Protein AF-A0A196ME54-F1 (afdb_monomer_lite)

pLDDT: mean 71.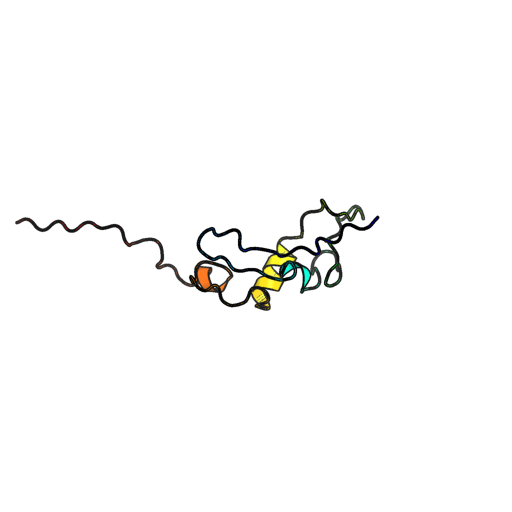31, std 15.3, range [29.22, 90.38]

Secondary structure (DSSP, 8-state):
------S-EE-SSTTT--EESS-GGGGS--TTT-PPTTSPPBPTTS-B-TTPPPPHHHHHHHHHTTTT---TTS-SSHHHHT---SS----------

Structure (mmCIF, N/CA/C/O backbone):
data_AF-A0A196ME54-F1
#
_entry.id   AF-A0A196ME54-F1
#
loop_
_atom_site.group_PDB
_atom_site.id
_atom_site.type_symbol
_atom_site.label_atom_id
_atom_site.label_alt_id
_atom_site.label_comp_id
_atom_site.label_asym_id
_atom_site.label_entity_id
_atom_site.label_seq_id
_atom_site.pdbx_PDB_ins_code
_atom_site.Cartn_x
_atom_site.Cartn_y
_atom_site.Cartn_z
_atom_site.occupancy
_atom_site.B_iso_or_equiv
_atom_site.auth_seq_id
_atom_site.auth_comp_id
_atom_site.auth_asym_id
_atom_site.auth_atom_id
_atom_site.pdbx_PDB_model_num
ATOM 1 N N . MET A 1 1 ? 8.528 15.995 -13.375 1.00 29.22 1 MET A N 1
ATOM 2 C CA . MET A 1 1 ? 7.166 15.943 -12.797 1.00 29.22 1 MET A CA 1
ATOM 3 C C . MET A 1 1 ? 6.895 14.492 -12.405 1.00 29.22 1 MET A C 1
ATOM 5 O O . MET A 1 1 ? 6.741 13.667 -13.292 1.00 29.22 1 MET A O 1
ATOM 9 N N . ALA A 1 2 ? 6.980 14.152 -1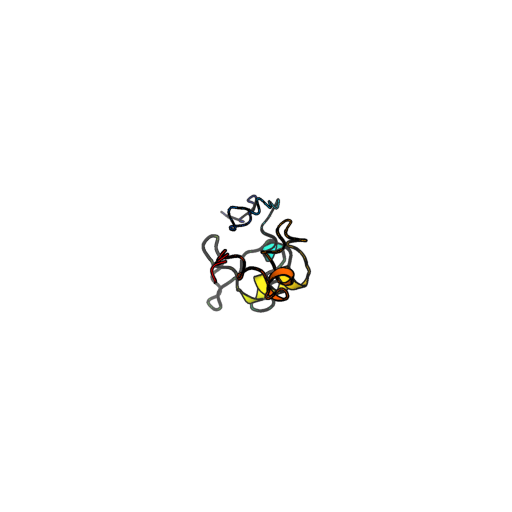1.114 1.00 29.28 2 ALA A N 1
ATOM 10 C CA . ALA A 1 2 ? 6.857 12.782 -10.606 1.00 29.28 2 ALA A CA 1
ATOM 11 C C . ALA A 1 2 ? 5.730 12.736 -9.571 1.00 29.28 2 ALA A C 1
ATOM 13 O O . ALA A 1 2 ? 5.905 13.197 -8.445 1.00 29.28 2 ALA A O 1
ATOM 14 N N . PHE A 1 3 ? 4.574 12.201 -9.949 1.00 35.22 3 PHE A N 1
ATOM 15 C CA . PHE A 1 3 ? 3.483 11.978 -9.007 1.00 35.22 3 PHE A CA 1
ATOM 16 C C . PHE A 1 3 ? 3.649 10.579 -8.424 1.00 35.22 3 PHE A C 1
ATOM 18 O O . PHE A 1 3 ? 3.124 9.582 -8.906 1.00 35.22 3 PHE A O 1
ATOM 25 N N . ILE A 1 4 ? 4.498 10.522 -7.404 1.00 44.03 4 ILE A N 1
ATOM 26 C CA . ILE A 1 4 ? 4.511 9.431 -6.441 1.00 44.03 4 ILE A CA 1
ATOM 27 C C . ILE A 1 4 ? 3.169 9.530 -5.716 1.00 44.03 4 ILE A C 1
ATOM 29 O O . ILE A 1 4 ? 2.849 10.605 -5.205 1.00 44.03 4 ILE A O 1
ATOM 33 N N . VAL A 1 5 ? 2.393 8.450 -5.646 1.00 47.56 5 VAL A N 1
ATOM 34 C CA . VAL A 1 5 ? 1.247 8.375 -4.731 1.00 47.56 5 VAL A CA 1
ATOM 35 C C . VAL A 1 5 ? 1.815 8.316 -3.301 1.00 47.56 5 VAL A C 1
ATOM 37 O O . VAL A 1 5 ? 1.970 7.257 -2.707 1.00 47.56 5 VAL A O 1
ATOM 40 N N . LYS A 1 6 ? 2.245 9.477 -2.788 1.00 52.53 6 LYS A N 1
ATOM 41 C CA . LYS A 1 6 ? 2.652 9.759 -1.397 1.00 52.53 6 LYS A CA 1
ATOM 42 C C . LYS A 1 6 ? 1.419 10.203 -0.600 1.00 52.53 6 LYS A C 1
ATOM 44 O O . LYS A 1 6 ? 1.425 11.267 0.009 1.00 52.53 6 LYS A O 1
ATOM 49 N N . GLY A 1 7 ? 0.319 9.472 -0.724 1.00 63.88 7 GLY A N 1
ATOM 50 C CA . GLY A 1 7 ? -0.933 9.796 -0.045 1.00 63.88 7 GLY A CA 1
ATOM 51 C C . GLY A 1 7 ? -1.186 8.855 1.121 1.00 63.88 7 GLY A C 1
ATOM 52 O O . GLY A 1 7 ? -0.717 7.717 1.104 1.00 63.88 7 GLY A O 1
ATOM 53 N N . VAL A 1 8 ? -1.967 9.325 2.095 1.00 72.94 8 VAL A N 1
ATOM 54 C CA . VAL A 1 8 ? -2.549 8.455 3.118 1.00 72.94 8 VAL A CA 1
ATOM 55 C C . VAL A 1 8 ? -3.447 7.446 2.404 1.00 72.94 8 VAL A C 1
ATOM 57 O O . VAL A 1 8 ? -4.422 7.835 1.760 1.00 72.94 8 VAL A O 1
ATOM 60 N N . ALA A 1 9 ? -3.096 6.166 2.471 1.00 79.94 9 ALA A N 1
ATOM 61 C CA . ALA A 1 9 ? -3.951 5.099 1.977 1.00 79.94 9 ALA A CA 1
ATOM 62 C C . ALA A 1 9 ? -4.982 4.770 3.052 1.00 79.94 9 ALA A C 1
ATOM 64 O O . ALA A 1 9 ? -4.649 4.723 4.234 1.00 79.94 9 ALA A O 1
ATOM 65 N N . VAL A 1 10 ? -6.227 4.540 2.649 1.00 81.31 10 VAL A N 1
ATOM 66 C CA . VAL A 1 10 ? -7.300 4.131 3.556 1.00 81.31 10 VAL A CA 1
ATOM 67 C C . VAL A 1 10 ? -7.861 2.796 3.101 1.00 81.31 10 VAL A C 1
ATOM 69 O O . VAL A 1 10 ? -7.919 2.510 1.903 1.00 81.31 10 VAL A O 1
ATOM 72 N N . CYS A 1 11 ? -8.263 1.958 4.049 1.00 80.94 11 CYS A N 1
ATOM 73 C CA . CYS A 1 11 ? -8.941 0.717 3.721 1.00 80.94 11 CYS A CA 1
ATOM 74 C C . CYS A 1 11 ? -10.260 1.050 3.017 1.00 80.94 11 CYS A C 1
ATOM 76 O O . CYS A 1 11 ? -11.055 1.834 3.526 1.00 80.94 11 CYS A O 1
ATOM 78 N N . GLN A 1 12 ? -10.507 0.438 1.857 1.00 74.56 12 GLN A N 1
ATOM 79 C CA . GLN A 1 12 ? -11.743 0.661 1.096 1.00 74.56 12 GLN A CA 1
ATOM 80 C C . GLN A 1 12 ? -12.979 0.025 1.751 1.00 74.56 12 GLN A C 1
ATOM 82 O O . GLN A 1 12 ? -14.105 0.272 1.325 1.00 74.56 12 GLN A O 1
ATOM 87 N N . ASN A 1 13 ? -12.786 -0.798 2.786 1.00 69.88 13 ASN A N 1
ATOM 88 C CA . ASN A 1 13 ? -13.886 -1.336 3.567 1.00 69.88 13 ASN A CA 1
ATOM 89 C C . ASN A 1 13 ? -14.400 -0.247 4.520 1.00 69.88 13 ASN A C 1
ATOM 91 O O . ASN A 1 13 ? -13.670 0.180 5.417 1.00 69.88 13 ASN A O 1
ATOM 95 N N . GLN A 1 14 ? -15.643 0.191 4.299 1.00 68.19 14 GLN A N 1
ATOM 96 C CA . GLN A 1 14 ? -16.257 1.352 4.959 1.00 68.19 14 GLN A CA 1
ATOM 97 C C . GLN A 1 14 ? -16.223 1.255 6.490 1.00 68.19 14 GLN A C 1
ATOM 99 O O . GLN A 1 14 ? -16.077 2.269 7.164 1.00 68.19 14 GLN A O 1
ATOM 104 N N . ASP A 1 15 ? -16.264 0.037 7.030 1.00 70.94 15 ASP A N 1
ATOM 105 C CA . ASP A 1 15 ? -16.293 -0.202 8.473 1.00 70.94 15 ASP A CA 1
ATOM 106 C C . ASP A 1 15 ? -14.889 -0.300 9.105 1.00 70.94 15 ASP A C 1
ATOM 108 O O . ASP A 1 15 ? -14.747 -0.255 10.326 1.00 70.94 15 ASP A O 1
ATOM 112 N N . CYS A 1 16 ? -13.826 -0.478 8.310 1.00 74.69 16 CYS A N 1
ATOM 113 C CA . CYS A 1 16 ? -12.493 -0.767 8.845 1.00 74.69 16 CYS A CA 1
ATOM 114 C C . CYS A 1 16 ? -11.744 0.486 9.309 1.00 74.69 16 CYS A C 1
ATOM 116 O O . CYS A 1 16 ? -11.016 0.424 10.299 1.00 74.69 16 CYS A O 1
ATOM 118 N N . GLY A 1 17 ? -11.839 1.583 8.552 1.00 73.88 17 GLY A N 1
ATOM 119 C CA . GLY A 1 17 ? -11.185 2.857 8.877 1.00 73.88 17 GLY A CA 1
ATOM 120 C C . GLY A 1 17 ? -9.652 2.824 8.993 1.00 73.88 17 GLY A C 1
ATOM 121 O O . GLY A 1 17 ? -9.066 3.802 9.451 1.00 73.88 17 GLY A O 1
ATOM 122 N N . LEU A 1 18 ? -8.979 1.729 8.608 1.00 79.69 18 LEU A N 1
ATOM 123 C CA . LEU A 1 18 ? -7.518 1.645 8.667 1.00 79.69 18 LEU A CA 1
ATOM 124 C C . LEU A 1 18 ? -6.902 2.669 7.722 1.00 79.69 18 LEU A C 1
ATOM 126 O O . LEU A 1 18 ? -7.322 2.788 6.570 1.00 79.69 18 LEU A O 1
ATOM 130 N N . THR A 1 19 ? -5.894 3.380 8.217 1.00 83.25 19 THR A N 1
ATOM 131 C CA . THR A 1 19 ? -5.158 4.368 7.438 1.00 83.25 19 THR A CA 1
ATOM 132 C C . THR A 1 19 ? -3.665 4.098 7.537 1.00 83.25 19 THR A C 1
ATOM 134 O O . THR A 1 19 ? -3.152 3.729 8.594 1.00 83.25 19 THR A O 1
ATOM 137 N N . TRP A 1 20 ? -2.966 4.278 6.424 1.00 84.12 20 TRP A N 1
ATOM 138 C CA . TRP A 1 20 ? -1.525 4.111 6.322 1.00 84.12 20 TRP A CA 1
ATOM 139 C C . TRP A 1 20 ? -0.913 5.385 5.745 1.00 84.12 20 TRP A C 1
ATOM 141 O O . TRP A 1 20 ? -1.493 5.974 4.834 1.00 84.12 20 TRP A O 1
ATOM 151 N N . PRO A 1 21 ? 0.272 5.818 6.212 1.00 81.38 21 PRO A N 1
ATOM 152 C CA . PRO A 1 21 ? 0.929 7.031 5.710 1.00 81.38 21 PRO A CA 1
ATOM 153 C C . PRO A 1 21 ? 1.301 6.941 4.221 1.00 81.38 21 PRO A C 1
ATOM 155 O O . PRO A 1 21 ? 1.527 7.956 3.565 1.00 81.38 21 PRO A O 1
ATOM 158 N N . ARG A 1 22 ? 1.384 5.716 3.702 1.00 81.62 22 ARG A N 1
ATOM 159 C CA . ARG A 1 22 ? 1.595 5.361 2.303 1.00 81.62 22 ARG A CA 1
ATOM 160 C C . ARG A 1 22 ? 0.861 4.060 2.024 1.00 81.62 22 ARG A C 1
ATOM 162 O O . ARG A 1 22 ? 0.651 3.276 2.943 1.00 81.62 22 ARG A O 1
ATOM 169 N N . ASP A 1 23 ? 0.548 3.808 0.762 1.00 84.31 23 ASP A N 1
ATOM 170 C CA . ASP A 1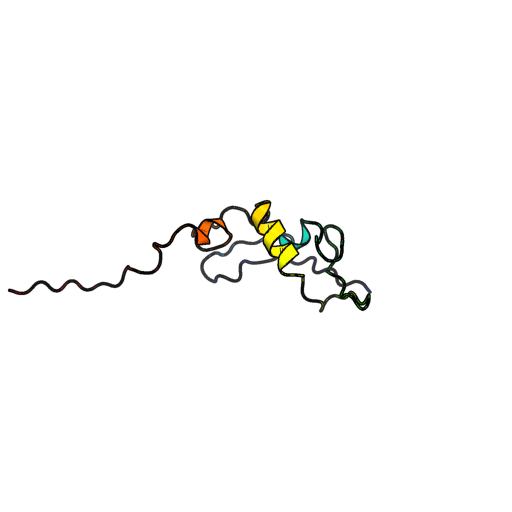 23 ? -0.009 2.523 0.346 1.00 84.31 23 ASP A CA 1
ATOM 171 C C . ASP A 1 23 ? 0.931 1.359 0.749 1.00 84.31 23 ASP A C 1
ATOM 173 O O . ASP A 1 23 ? 2.096 1.355 0.315 1.00 84.31 23 ASP A O 1
ATOM 177 N N . PRO A 1 24 ? 0.464 0.383 1.558 1.00 84.94 24 PRO A N 1
ATOM 178 C CA . PRO A 1 24 ? 1.248 -0.786 1.955 1.00 84.94 24 PRO A CA 1
ATOM 179 C C . PRO A 1 24 ? 1.764 -1.612 0.770 1.00 84.94 24 PRO A C 1
ATOM 181 O O . PRO A 1 24 ? 2.848 -2.194 0.864 1.00 84.94 24 PRO A O 1
ATOM 184 N N . VAL A 1 25 ? 1.081 -1.601 -0.385 1.00 86.31 25 VAL A N 1
ATOM 185 C CA . VAL A 1 25 ? 1.583 -2.234 -1.623 1.00 86.31 25 VAL A CA 1
ATOM 186 C C . VAL A 1 25 ? 2.950 -1.670 -2.003 1.00 86.31 25 VAL A C 1
ATOM 188 O O . VAL A 1 25 ? 3.821 -2.377 -2.522 1.00 86.31 25 VAL A O 1
ATOM 191 N N . LEU A 1 26 ? 3.180 -0.385 -1.733 1.00 87.31 26 LEU A N 1
ATOM 192 C CA . LEU A 1 26 ? 4.434 0.280 -2.050 1.00 87.31 26 LEU A CA 1
ATOM 193 C C . LEU A 1 26 ? 5.552 -0.022 -1.053 1.00 87.31 26 LEU A C 1
ATOM 195 O O . LEU A 1 26 ? 6.672 0.418 -1.313 1.00 87.31 26 LEU A O 1
ATOM 199 N N . GLU A 1 27 ? 5.297 -0.723 0.051 1.00 88.94 27 GLU A N 1
ATOM 200 C CA . GLU A 1 27 ? 6.315 -1.103 1.043 1.00 88.94 27 GLU A CA 1
ATOM 201 C C . GLU A 1 27 ? 7.135 -2.331 0.643 1.00 88.94 27 GLU A C 1
ATOM 203 O O . GLU A 1 27 ? 8.181 -2.590 1.235 1.00 88.94 27 GLU A O 1
ATOM 208 N N . VAL A 1 28 ? 6.708 -3.041 -0.403 1.00 90.38 28 VAL A N 1
ATOM 209 C CA . VAL A 1 28 ? 7.425 -4.185 -0.974 1.00 90.38 28 VAL A CA 1
ATOM 210 C C . VAL A 1 28 ? 7.882 -3.896 -2.402 1.00 90.38 28 VAL A C 1
ATOM 212 O O . VAL A 1 28 ? 7.316 -3.053 -3.113 1.00 90.38 28 VAL A O 1
ATOM 215 N N . ALA A 1 29 ? 8.935 -4.590 -2.832 1.00 90.19 29 ALA A N 1
ATOM 216 C CA . ALA A 1 29 ? 9.378 -4.564 -4.220 1.00 90.19 29 ALA A CA 1
ATOM 217 C C . ALA A 1 29 ? 8.434 -5.403 -5.095 1.00 90.19 29 ALA A C 1
ATOM 219 O O . ALA A 1 29 ? 7.949 -6.454 -4.679 1.00 90.19 29 ALA A O 1
ATOM 220 N N . CYS A 1 30 ? 8.179 -4.965 -6.330 1.00 88.62 30 CYS A N 1
ATOM 221 C CA . CYS A 1 30 ? 7.310 -5.715 -7.235 1.00 88.62 30 CYS A CA 1
ATOM 222 C C . CYS A 1 30 ? 8.018 -6.986 -7.744 1.00 88.62 30 CYS A C 1
ATOM 224 O O . CYS A 1 30 ? 9.054 -6.865 -8.406 1.00 88.62 30 CYS A O 1
ATOM 226 N N . PRO A 1 31 ? 7.465 -8.196 -7.534 1.00 89.00 31 PRO A N 1
ATOM 227 C CA . PRO A 1 31 ? 8.093 -9.429 -8.009 1.00 89.00 31 PRO A CA 1
ATOM 228 C C . PRO A 1 31 ? 8.093 -9.538 -9.542 1.00 89.00 31 PRO A C 1
ATOM 230 O O . PRO A 1 31 ? 9.038 -10.103 -10.098 1.00 89.00 31 PRO A O 1
ATOM 233 N N . THR A 1 32 ? 7.096 -8.943 -10.206 1.00 87.19 32 THR A N 1
ATOM 234 C CA . THR A 1 32 ? 6.849 -8.992 -11.657 1.00 87.19 32 THR A CA 1
ATOM 235 C C . THR A 1 32 ? 7.784 -8.073 -12.433 1.00 87.19 32 THR A C 1
ATOM 237 O O . THR A 1 32 ? 8.522 -8.508 -13.309 1.00 87.19 32 THR A O 1
ATOM 240 N N . CYS A 1 33 ? 7.782 -6.776 -12.106 1.00 86.06 33 CYS A N 1
ATOM 241 C CA . CYS A 1 33 ? 8.529 -5.770 -12.862 1.00 86.06 33 CYS A CA 1
ATOM 242 C C . CYS A 1 33 ? 9.801 -5.294 -12.155 1.00 86.06 33 CYS A C 1
ATOM 244 O O . CYS A 1 33 ? 10.519 -4.458 -12.699 1.00 86.06 33 CYS A O 1
ATOM 246 N N . LYS A 1 34 ? 10.095 -5.816 -10.956 1.00 86.75 34 LYS A N 1
ATOM 247 C CA . LYS A 1 34 ? 11.261 -5.443 -10.135 1.00 86.75 34 LYS A CA 1
ATOM 248 C C . LYS A 1 34 ? 11.310 -3.955 -9.770 1.00 86.75 34 LYS A C 1
ATOM 250 O O . LYS A 1 34 ? 12.377 -3.417 -9.494 1.00 86.75 34 LYS A O 1
ATOM 255 N N . ALA A 1 35 ? 10.159 -3.277 -9.772 1.00 86.06 35 ALA A N 1
ATOM 256 C CA . ALA A 1 35 ? 10.063 -1.909 -9.275 1.00 86.06 35 ALA A CA 1
ATOM 257 C C . ALA A 1 35 ? 10.412 -1.873 -7.774 1.00 86.06 35 ALA A C 1
ATOM 259 O O . ALA A 1 35 ? 9.905 -2.718 -7.025 1.00 86.06 35 ALA A O 1
ATOM 260 N N . PRO A 1 36 ? 11.259 -0.928 -7.328 1.00 84.75 36 PRO A N 1
ATOM 261 C CA . PRO A 1 36 ? 11.661 -0.843 -5.932 1.00 84.75 36 PRO A CA 1
ATOM 262 C C . PRO A 1 36 ? 10.526 -0.326 -5.036 1.00 84.75 36 PRO A C 1
ATOM 264 O O . PRO A 1 36 ? 9.491 0.179 -5.489 1.00 84.75 36 PRO A O 1
ATOM 267 N N . VAL A 1 37 ? 10.745 -0.450 -3.729 1.00 87.00 37 VAL A N 1
ATOM 268 C CA . VAL A 1 37 ? 9.877 0.098 -2.681 1.00 87.00 37 VAL A CA 1
ATOM 269 C C . VAL A 1 37 ? 9.648 1.596 -2.922 1.00 87.00 37 VAL A C 1
ATOM 271 O O . VAL A 1 37 ? 10.584 2.351 -3.168 1.00 87.00 37 VAL A O 1
ATOM 274 N N . GLY A 1 38 ? 8.391 2.039 -2.859 1.00 82.00 38 GLY A N 1
ATOM 275 C CA . GLY A 1 38 ? 7.996 3.445 -3.054 1.00 82.00 38 GLY A CA 1
ATOM 276 C C . GLY A 1 38 ? 7.878 3.917 -4.493 1.00 82.00 38 GLY A C 1
ATOM 277 O O . GLY A 1 38 ? 7.449 5.046 -4.719 1.00 82.00 38 GLY A O 1
ATOM 278 N N . VAL A 1 39 ? 8.203 3.066 -5.463 1.00 81.88 39 VAL A N 1
ATOM 279 C CA . VAL A 1 39 ? 8.061 3.381 -6.885 1.00 81.88 39 VAL A CA 1
ATOM 280 C C . VAL A 1 39 ? 6.870 2.623 -7.455 1.00 81.88 39 VAL A C 1
ATOM 282 O O . VAL A 1 39 ? 6.668 1.451 -7.137 1.00 81.88 39 VAL A O 1
ATOM 285 N N . GLY A 1 40 ? 6.072 3.293 -8.290 1.00 80.88 40 GLY A N 1
ATOM 286 C CA . GLY A 1 40 ? 4.952 2.676 -9.000 1.00 80.88 40 GLY A CA 1
ATOM 287 C C . GLY A 1 40 ? 5.405 1.547 -9.929 1.00 80.88 40 GLY A C 1
ATOM 288 O O . GLY A 1 40 ? 6.561 1.490 -10.357 1.00 80.88 40 GLY A O 1
ATOM 289 N N . CYS A 1 41 ? 4.499 0.621 -10.232 1.00 84.50 41 CYS A N 1
ATOM 290 C CA . CYS A 1 41 ? 4.802 -0.448 -11.176 1.00 84.50 41 CYS A CA 1
ATOM 291 C C . CYS A 1 41 ? 5.045 0.118 -12.586 1.00 84.50 41 CYS A C 1
ATOM 293 O O . CYS A 1 41 ? 4.462 1.123 -12.990 1.00 84.50 41 CYS A O 1
ATOM 295 N N . LYS A 1 42 ? 5.924 -0.545 -13.344 1.00 80.00 42 LYS A N 1
ATOM 296 C CA . LYS A 1 42 ? 6.117 -0.297 -14.779 1.00 80.00 42 LYS A CA 1
ATOM 297 C C . LYS A 1 42 ? 5.395 -1.366 -15.592 1.00 80.00 42 LYS A C 1
ATOM 299 O O . LYS A 1 42 ? 5.450 -2.544 -15.229 1.00 80.00 42 LYS A O 1
ATOM 304 N N . ARG A 1 43 ? 4.757 -0.963 -16.692 1.00 72.44 43 ARG A N 1
ATOM 305 C CA . ARG A 1 43 ? 4.216 -1.898 -17.688 1.00 72.44 43 ARG A CA 1
ATOM 306 C C . ARG A 1 43 ? 5.355 -2.570 -18.466 1.00 72.44 43 ARG A C 1
ATOM 308 O O . ARG A 1 43 ? 6.449 -2.010 -18.548 1.00 72.44 43 ARG A O 1
ATOM 315 N N . PRO A 1 44 ? 5.110 -3.741 -19.081 1.00 66.50 44 PRO A N 1
ATOM 316 C CA . PRO A 1 44 ? 6.098 -4.420 -19.925 1.00 66.50 44 PRO A CA 1
ATOM 317 C C . PRO A 1 44 ? 6.566 -3.570 -21.120 1.00 66.50 44 PRO A C 1
ATOM 319 O O . PRO A 1 44 ? 7.685 -3.744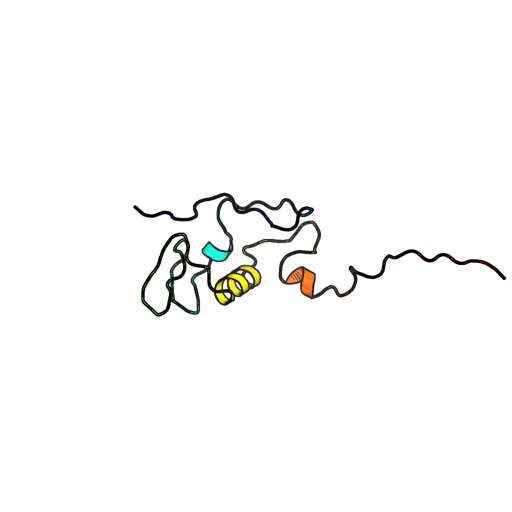 -21.581 1.00 66.50 44 PRO A O 1
ATOM 322 N N . SER A 1 45 ? 5.770 -2.591 -21.562 1.00 66.25 45 SER A N 1
ATOM 323 C CA . SER A 1 45 ? 6.160 -1.582 -22.560 1.00 66.25 45 SER A CA 1
ATOM 324 C C . SER A 1 45 ? 7.156 -0.529 -22.045 1.00 66.25 45 SER A C 1
ATOM 326 O O . SER A 1 45 ? 7.517 0.383 -22.778 1.00 66.25 45 SER A O 1
ATOM 328 N N . GLY A 1 46 ? 7.585 -0.610 -20.783 1.00 65.38 46 GLY A N 1
ATOM 329 C CA . GLY A 1 46 ? 8.537 0.319 -20.170 1.00 65.38 46 GLY A CA 1
ATOM 330 C C . GLY A 1 46 ? 7.911 1.605 -19.629 1.00 65.38 46 GLY A C 1
ATOM 331 O O . GLY A 1 46 ? 8.558 2.313 -18.861 1.00 65.38 46 GLY A O 1
ATOM 332 N N . HIS A 1 47 ? 6.646 1.889 -19.949 1.00 69.62 47 HIS A N 1
ATOM 333 C CA . HIS A 1 47 ? 5.950 3.048 -19.400 1.00 69.62 47 HIS A CA 1
ATOM 334 C C . HIS A 1 47 ? 5.622 2.846 -17.917 1.00 69.62 47 HIS A C 1
ATOM 336 O O . HIS A 1 47 ? 5.002 1.857 -17.511 1.00 69.62 47 HIS A O 1
ATOM 342 N N . SER A 1 48 ? 6.035 3.818 -17.112 1.00 64.81 48 SER A N 1
ATOM 343 C CA . SER A 1 48 ? 5.631 3.998 -15.723 1.00 64.81 48 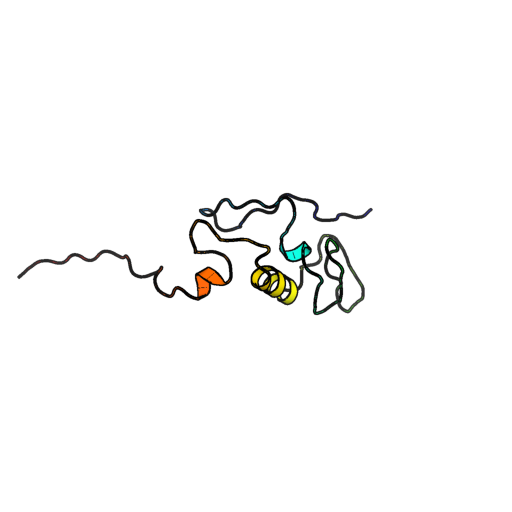SER A CA 1
ATOM 344 C C . SER A 1 48 ? 4.951 5.358 -15.579 1.00 64.81 48 SER A C 1
ATOM 346 O O . SER A 1 48 ? 5.170 6.270 -16.377 1.00 64.81 48 SER A O 1
ATOM 348 N N . GLY A 1 49 ? 4.090 5.496 -14.578 1.00 64.31 49 GLY A N 1
ATOM 349 C CA . GLY A 1 49 ? 3.373 6.741 -14.359 1.00 64.31 49 GLY A CA 1
ATOM 350 C C . GLY A 1 49 ? 2.413 6.668 -13.176 1.00 64.31 49 GLY A C 1
ATOM 351 O O . GLY A 1 49 ? 2.166 5.582 -12.655 1.00 64.31 49 GLY A O 1
ATOM 352 N N . PRO A 1 50 ? 1.862 7.820 -12.765 1.00 59.31 50 PRO A N 1
ATOM 353 C CA . PRO A 1 50 ? 0.934 7.914 -11.637 1.00 59.31 50 PRO A CA 1
ATOM 354 C C . PRO A 1 50 ? -0.409 7.213 -11.862 1.00 59.31 50 PRO A C 1
ATOM 356 O O . PRO A 1 50 ? -1.092 6.908 -10.897 1.00 59.31 50 PRO A O 1
ATOM 359 N N . PHE A 1 51 ? -0.777 6.956 -13.119 1.00 63.62 51 PHE A N 1
ATOM 360 C CA . PHE A 1 51 ? -2.022 6.282 -13.508 1.00 63.62 51 PHE A CA 1
ATOM 361 C C . PHE A 1 51 ? -1.815 4.798 -13.843 1.00 63.62 51 PHE A C 1
ATOM 363 O O . PHE A 1 51 ? -2.683 4.166 -14.441 1.00 63.62 51 PHE A O 1
ATOM 370 N N . ILE A 1 52 ? -0.631 4.249 -13.557 1.00 72.44 52 ILE A N 1
ATOM 371 C CA . ILE A 1 52 ? -0.360 2.833 -13.796 1.00 72.44 52 ILE A CA 1
ATOM 372 C C . ILE A 1 52 ? -0.820 2.043 -12.577 1.00 72.44 52 ILE A C 1
ATOM 374 O O . ILE A 1 52 ? -0.284 2.214 -11.482 1.00 72.44 52 ILE A O 1
ATOM 378 N N . GLU A 1 53 ? -1.760 1.133 -12.816 1.00 76.50 53 GLU A N 1
ATOM 379 C CA . GLU A 1 53 ? -2.192 0.140 -11.838 1.00 76.50 53 GLU A CA 1
ATOM 380 C C . GLU A 1 53 ? -1.008 -0.663 -11.286 1.00 76.50 53 GLU A C 1
ATOM 382 O O . GLU A 1 53 ? -0.103 -1.092 -12.019 1.00 76.50 53 GLU A O 1
ATOM 387 N N . LEU A 1 54 ? -1.018 -0.882 -9.972 1.00 83.31 54 LEU A N 1
ATOM 388 C CA . LEU A 1 54 ? -0.040 -1.740 -9.319 1.00 83.31 54 LEU A CA 1
ATOM 389 C C . LEU A 1 54 ? -0.352 -3.202 -9.655 1.00 83.31 54 LEU A C 1
ATOM 391 O O . LEU A 1 54 ? -1.502 -3.626 -9.709 1.00 83.31 54 LEU A O 1
ATOM 395 N N . HIS A 1 55 ? 0.691 -3.997 -9.891 1.00 86.50 55 HIS A N 1
ATOM 396 C CA . HIS A 1 55 ? 0.509 -5.422 -10.155 1.00 86.50 55 HIS A CA 1
ATOM 397 C C . HIS A 1 55 ? -0.096 -6.109 -8.927 1.00 86.50 55 HIS A C 1
ATOM 399 O O . HIS A 1 55 ? 0.465 -6.002 -7.836 1.00 86.50 55 HIS A O 1
ATOM 405 N N . ALA A 1 56 ? -1.169 -6.880 -9.1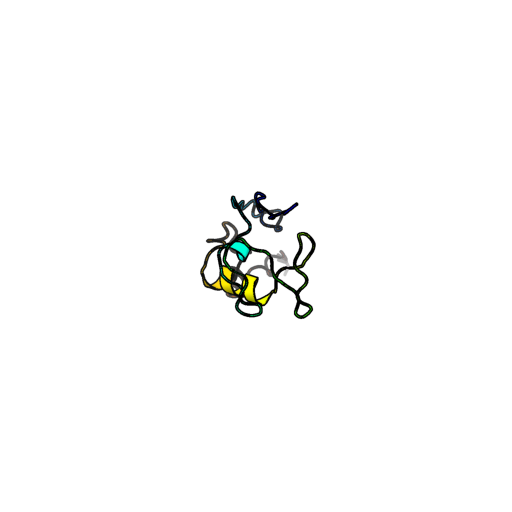22 1.00 84.31 56 ALA A N 1
ATOM 406 C CA . ALA A 1 56 ? -1.841 -7.628 -8.055 1.00 84.31 56 ALA A CA 1
ATOM 407 C C . ALA A 1 56 ? -0.881 -8.541 -7.270 1.00 84.31 56 ALA A C 1
ATOM 409 O O . ALA A 1 56 ? -1.003 -8.711 -6.065 1.00 84.31 56 ALA A O 1
ATOM 410 N N . GLU A 1 57 ? 0.144 -9.085 -7.925 1.00 87.50 57 GLU A N 1
ATOM 411 C CA . GLU A 1 57 ? 1.168 -9.917 -7.280 1.00 87.50 57 GLU A CA 1
ATOM 412 C C . GLU A 1 57 ? 1.987 -9.155 -6.228 1.00 87.50 57 GLU A C 1
ATOM 414 O O . GLU A 1 57 ? 2.433 -9.745 -5.245 1.00 87.50 57 GLU A O 1
ATOM 419 N N . ARG A 1 58 ? 2.182 -7.845 -6.419 1.00 89.81 58 ARG A N 1
ATOM 420 C CA . ARG A 1 58 ? 2.837 -6.973 -5.438 1.00 89.81 58 ARG A CA 1
ATOM 421 C C . ARG A 1 58 ? 1.938 -6.746 -4.227 1.00 89.81 58 ARG A C 1
ATOM 423 O O . ARG A 1 58 ? 2.427 -6.793 -3.106 1.00 89.81 58 ARG A O 1
ATOM 430 N N . ASP A 1 59 ? 0.647 -6.543 -4.461 1.00 85.00 59 ASP A N 1
ATOM 431 C CA . ASP A 1 59 ? -0.353 -6.399 -3.403 1.00 85.00 59 ASP A CA 1
ATOM 432 C C . ASP A 1 59 ? -0.452 -7.672 -2.545 1.00 85.00 59 ASP A C 1
ATOM 434 O O . ASP A 1 59 ? -0.284 -7.639 -1.326 1.00 85.00 59 ASP A O 1
ATOM 438 N N . LEU A 1 60 ? -0.540 -8.835 -3.195 1.00 84.69 60 LEU A N 1
ATOM 439 C CA . LEU A 1 60 ? -0.517 -10.135 -2.520 1.00 84.69 60 LEU A CA 1
ATOM 440 C C . LEU A 1 60 ? 0.774 -10.383 -1.723 1.00 84.69 60 LEU A C 1
ATOM 442 O O . LEU A 1 60 ? 0.751 -11.108 -0.725 1.00 84.69 60 LEU A O 1
ATOM 446 N N . LEU A 1 61 ? 1.907 -9.832 -2.167 1.00 89.62 61 LEU A N 1
ATOM 447 C CA . LEU A 1 61 ? 3.168 -9.917 -1.432 1.00 89.62 61 LEU A CA 1
ATOM 448 C C . LEU A 1 61 ? 3.156 -9.006 -0.199 1.00 89.62 61 LEU A C 1
ATOM 450 O O . LEU A 1 61 ? 3.559 -9.454 0.870 1.00 89.62 61 LEU A O 1
ATOM 454 N N . ALA A 1 62 ? 2.651 -7.777 -0.319 1.00 88.12 62 ALA A N 1
ATOM 455 C CA . ALA A 1 62 ? 2.504 -6.858 0.809 1.00 88.12 62 ALA A CA 1
ATOM 456 C C . ALA A 1 62 ? 1.567 -7.420 1.892 1.00 88.12 62 ALA A C 1
ATOM 458 O O . ALA A 1 62 ? 1.882 -7.349 3.081 1.00 88.12 62 ALA A O 1
ATOM 459 N N . ASP A 1 63 ? 0.461 -8.048 1.485 1.00 84.62 63 ASP A N 1
ATOM 460 C CA . ASP A 1 63 ? -0.452 -8.777 2.375 1.00 84.62 63 ASP A CA 1
ATOM 461 C C . ASP A 1 63 ? 0.248 -9.966 3.051 1.00 84.62 63 ASP A C 1
ATOM 463 O O . ASP A 1 63 ? 0.157 -10.148 4.263 1.00 84.62 63 ASP A O 1
ATOM 467 N N . ARG A 1 64 ? 1.055 -10.732 2.304 1.00 83.94 64 ARG A N 1
ATOM 468 C CA . ARG A 1 64 ? 1.839 -11.848 2.863 1.00 83.94 64 ARG A CA 1
ATOM 469 C C . ARG A 1 64 ? 2.901 -11.401 3.866 1.00 83.94 64 ARG A C 1
ATOM 471 O O . ARG A 1 64 ? 3.126 -12.105 4.844 1.00 83.94 64 ARG A O 1
ATOM 478 N N . GLU A 1 65 ? 3.559 -10.277 3.618 1.00 87.50 65 GLU A N 1
ATOM 479 C CA . GLU A 1 65 ? 4.544 -9.697 4.536 1.00 87.50 65 GLU A CA 1
ATOM 480 C C . GLU A 1 65 ? 3.896 -8.968 5.723 1.00 87.50 65 GLU A C 1
ATOM 482 O O . GLU A 1 65 ? 4.603 -8.459 6.591 1.00 87.50 65 GLU A O 1
ATOM 487 N N . GLY A 1 66 ? 2.560 -8.911 5.778 1.00 84.50 66 GLY A N 1
ATOM 488 C CA . GLY A 1 66 ? 1.825 -8.285 6.872 1.00 84.50 66 GLY A CA 1
ATOM 489 C C . GLY A 1 66 ? 1.922 -6.761 6.887 1.00 84.50 66 GLY A C 1
ATOM 490 O O . GLY A 1 66 ? 1.682 -6.158 7.930 1.00 84.50 66 GLY A O 1
ATOM 491 N N . LYS A 1 67 ? 2.248 -6.118 5.755 1.00 87.19 67 LYS A N 1
ATOM 492 C CA . LYS A 1 67 ? 2.394 -4.650 5.665 1.00 87.19 67 LYS A CA 1
ATOM 493 C C . LYS A 1 67 ? 1.097 -3.904 5.974 1.00 87.19 67 LYS A C 1
ATOM 495 O O . LYS A 1 67 ? 1.121 -2.816 6.535 1.00 87.19 67 LYS A O 1
ATOM 500 N N . TYR A 1 68 ? -0.040 -4.517 5.658 1.00 80.19 68 TYR A N 1
ATOM 501 C CA . TYR A 1 68 ? -1.359 -3.983 5.992 1.00 80.19 68 TYR A CA 1
ATOM 502 C C . TYR A 1 68 ? -1.671 -4.031 7.495 1.00 80.19 68 TYR A C 1
ATOM 504 O O . TYR A 1 68 ? -2.504 -3.261 7.968 1.00 80.19 68 TYR A O 1
ATOM 512 N N . GLY A 1 69 ? -0.991 -4.891 8.258 1.00 78.50 69 GLY A N 1
ATOM 513 C CA . GLY A 1 69 ? -1.298 -5.131 9.664 1.00 78.50 69 GLY A CA 1
ATOM 514 C C . GLY A 1 69 ? -2.623 -5.880 9.887 1.00 78.50 69 GLY A C 1
ATOM 515 O O . GLY A 1 69 ? -3.317 -6.255 8.937 1.00 78.50 69 GLY A O 1
ATOM 516 N N . PRO A 1 70 ? -2.978 -6.149 11.155 1.00 74.75 70 PRO A N 1
ATOM 517 C CA . PRO A 1 70 ? -4.236 -6.800 11.496 1.00 74.75 70 PRO A CA 1
ATOM 518 C C . PRO A 1 70 ? -5.420 -5.854 11.260 1.00 74.75 70 PRO A C 1
ATOM 520 O O . PRO A 1 70 ? -5.476 -4.753 11.806 1.00 74.75 70 PRO A O 1
ATOM 523 N N . CYS A 1 71 ? -6.400 -6.302 10.474 1.00 72.19 71 CYS A N 1
ATOM 524 C CA . CYS A 1 71 ? -7.662 -5.582 10.315 1.00 72.19 71 CYS A CA 1
ATOM 525 C C . CYS A 1 71 ? -8.474 -5.679 11.623 1.00 72.19 71 CYS A C 1
ATOM 527 O O . CYS A 1 71 ? -8.746 -6.800 12.060 1.00 72.19 71 CYS A O 1
ATOM 529 N N . PRO A 1 72 ? -8.899 -4.555 12.241 1.00 71.19 72 PRO A N 1
ATOM 530 C CA . PRO A 1 72 ? -9.628 -4.555 13.517 1.00 71.19 72 PRO A CA 1
ATOM 531 C C . PRO A 1 72 ? -10.964 -5.305 13.444 1.00 71.19 72 PRO A C 1
ATOM 533 O O . PRO A 1 72 ? -11.440 -5.826 14.445 1.00 71.19 72 PRO A O 1
ATOM 536 N N . LEU A 1 73 ? -11.549 -5.407 12.249 1.00 71.19 73 LEU A N 1
ATOM 537 C CA . LEU A 1 73 ? -12.768 -6.176 12.001 1.00 71.19 73 LEU A CA 1
ATOM 538 C C . LEU A 1 73 ? -12.510 -7.636 11.613 1.00 71.19 73 LEU A C 1
ATOM 540 O O . LEU A 1 73 ? -13.462 -8.389 11.432 1.00 71.19 73 LEU A O 1
ATOM 544 N N . GLY A 1 74 ? -11.255 -8.027 11.380 1.00 70.75 74 GLY A N 1
ATOM 545 C CA . GLY A 1 74 ? -10.911 -9.355 10.865 1.00 70.75 74 GLY A CA 1
ATOM 546 C C . GLY A 1 74 ? -11.500 -9.670 9.484 1.00 70.75 74 GLY A C 1
ATOM 547 O O . GLY A 1 74 ? -11.558 -10.832 9.105 1.00 70.75 74 GLY A O 1
ATOM 548 N N . ARG A 1 75 ? -11.956 -8.656 8.731 1.00 69.62 75 ARG A N 1
ATOM 549 C CA . ARG A 1 75 ? -12.599 -8.791 7.405 1.00 69.62 75 ARG A CA 1
ATOM 550 C C . ARG A 1 75 ? -11.662 -8.490 6.235 1.00 69.62 75 ARG A C 1
ATOM 552 O O . ARG A 1 75 ? -11.956 -8.843 5.097 1.00 69.62 75 ARG A O 1
ATOM 559 N N . CYS A 1 76 ? -10.524 -7.873 6.517 1.00 69.88 76 CYS A N 1
ATOM 560 C CA . CYS A 1 76 ? -9.553 -7.405 5.539 1.00 69.88 76 CYS A CA 1
ATOM 561 C C . CYS A 1 76 ? -8.242 -8.197 5.625 1.00 69.88 76 CYS A C 1
ATOM 563 O O . CYS A 1 76 ? -7.876 -8.677 6.699 1.00 69.88 76 CYS A O 1
ATOM 565 N N . GLY A 1 77 ? -7.515 -8.263 4.508 1.00 64.69 77 GLY A N 1
ATOM 566 C CA . GLY A 1 77 ? -6.235 -8.968 4.413 1.00 64.69 77 GLY A CA 1
ATOM 567 C C . GLY A 1 77 ? -6.381 -10.489 4.365 1.00 64.69 77 GLY A C 1
ATOM 568 O O . GLY A 1 77 ? -7.477 -11.044 4.460 1.00 64.69 77 GLY A O 1
ATOM 569 N N . ARG A 1 78 ? -5.270 -11.206 4.199 1.00 62.12 78 ARG A N 1
ATOM 570 C CA . ARG A 1 78 ? -5.289 -12.671 4.050 1.00 62.12 78 ARG A CA 1
ATOM 571 C C . ARG A 1 78 ? -5.894 -13.400 5.247 1.00 62.12 78 ARG A C 1
ATOM 573 O O . ARG A 1 78 ? -6.512 -14.446 5.062 1.00 62.12 78 ARG A O 1
ATOM 580 N N . THR A 1 79 ? -5.746 -12.835 6.443 1.00 57.28 79 THR A N 1
ATOM 581 C CA . THR A 1 79 ? -6.248 -13.402 7.701 1.00 57.28 79 THR A CA 1
ATOM 582 C C . THR A 1 79 ? -7.775 -13.507 7.731 1.00 57.28 79 THR A C 1
ATOM 584 O O . THR A 1 79 ? -8.308 -14.412 8.369 1.00 57.28 79 THR A O 1
ATOM 587 N N . SER A 1 80 ? -8.501 -12.650 7.002 1.00 56.12 80 SER A N 1
ATOM 588 C CA . SER A 1 80 ? -9.964 -12.751 6.914 1.00 56.12 80 SER A CA 1
ATOM 589 C C . SER A 1 80 ? -10.436 -13.893 6.017 1.00 56.12 80 SER A C 1
ATOM 591 O O . SER A 1 80 ? -11.491 -14.476 6.253 1.00 56.12 80 SER A O 1
ATOM 593 N N . ARG A 1 81 ? -9.635 -14.266 5.010 1.00 52.78 81 ARG A N 1
ATOM 594 C CA . ARG A 1 81 ? -9.976 -15.320 4.041 1.00 52.78 81 ARG A CA 1
ATOM 595 C C . ARG A 1 81 ? -9.955 -16.725 4.648 1.00 52.78 81 ARG A C 1
ATOM 597 O O . ARG A 1 81 ? -10.537 -17.636 4.071 1.00 52.78 81 ARG A O 1
ATOM 604 N N . SER A 1 82 ? -9.294 -16.902 5.792 1.00 50.59 82 SER A N 1
ATOM 605 C CA . SER A 1 82 ? -9.267 -18.158 6.549 1.00 50.59 82 SER A CA 1
ATOM 606 C C . SER A 1 82 ? -10.404 -18.306 7.564 1.00 50.59 82 SER A C 1
ATOM 608 O O . SER A 1 82 ? -10.429 -19.318 8.257 1.00 50.59 82 SER A O 1
ATOM 610 N N . ASN A 1 83 ? -11.341 -17.351 7.664 1.00 45.28 83 ASN A N 1
ATOM 611 C CA . ASN A 1 83 ? -12.528 -17.486 8.511 1.00 45.28 83 ASN A CA 1
ATOM 612 C C . ASN A 1 83 ? -13.811 -17.613 7.661 1.00 45.28 83 ASN A C 1
ATOM 614 O O . ASN A 1 83 ? -14.391 -16.594 7.286 1.00 45.28 83 ASN A O 1
ATOM 618 N N . PRO A 1 84 ? -14.299 -18.833 7.365 1.00 46.53 84 PRO A N 1
ATOM 619 C CA . PRO A 1 84 ? -15.555 -19.045 6.642 1.00 46.53 84 PRO A CA 1
ATOM 620 C C . PRO A 1 84 ? -16.839 -18.650 7.402 1.00 46.53 84 PRO A C 1
ATOM 622 O O . PRO A 1 84 ? -17.917 -19.005 6.946 1.00 46.53 84 PRO A O 1
ATOM 625 N N . GLN A 1 85 ? -16.786 -17.965 8.554 1.00 47.50 85 GLN A N 1
ATOM 626 C CA . GLN A 1 85 ? -17.951 -17.810 9.450 1.00 47.50 85 GLN A CA 1
ATOM 627 C C . GLN A 1 85 ? -18.551 -16.394 9.544 1.00 47.50 85 GLN A C 1
ATOM 629 O O . GLN A 1 85 ? -19.184 -16.066 10.542 1.00 47.50 85 GLN A O 1
ATOM 634 N N . ALA A 1 86 ? -18.390 -15.536 8.532 1.00 49.31 86 ALA A N 1
ATOM 635 C CA . ALA A 1 86 ? -18.971 -14.183 8.551 1.00 49.31 86 ALA A CA 1
ATOM 636 C C . ALA A 1 86 ? -20.222 -13.991 7.668 1.00 49.31 86 ALA A C 1
ATOM 638 O O . ALA A 1 86 ? -20.550 -12.845 7.359 1.00 49.31 86 ALA A O 1
ATOM 639 N N . SER A 1 87 ? -20.921 -15.059 7.259 1.00 48.44 87 SER A N 1
ATOM 640 C CA . SER A 1 87 ? -22.158 -14.930 6.462 1.00 48.44 87 SER A CA 1
ATOM 641 C C . SER A 1 87 ? -23.430 -15.588 7.011 1.00 48.44 87 SER A C 1
ATOM 643 O O . SER A 1 87 ? -24.476 -15.329 6.433 1.00 48.44 87 SER A O 1
ATOM 645 N N . ASP A 1 88 ? -23.421 -16.310 8.139 1.00 51.16 88 ASP A N 1
ATOM 646 C CA . ASP A 1 88 ? -24.643 -16.972 8.647 1.00 51.16 88 ASP A CA 1
ATOM 647 C C . ASP A 1 88 ? -25.092 -16.450 10.022 1.00 51.16 88 ASP A C 1
ATOM 649 O O . ASP A 1 88 ? -25.224 -17.196 10.989 1.00 51.16 88 ASP A O 1
ATOM 653 N N . THR A 1 89 ? -25.382 -15.149 10.107 1.00 50.75 89 THR A N 1
ATOM 654 C CA . THR A 1 89 ? -26.262 -14.619 11.164 1.00 50.75 89 THR A CA 1
ATOM 655 C C . THR A 1 89 ? -27.434 -13.872 10.530 1.00 50.75 89 THR A C 1
ATOM 657 O O . THR A 1 89 ? -27.572 -12.659 10.658 1.00 50.75 89 THR A O 1
ATOM 660 N N . ALA A 1 90 ? -28.299 -14.611 9.839 1.00 49.75 90 ALA A N 1
ATOM 661 C CA . ALA A 1 90 ? -29.692 -14.228 9.615 1.00 49.75 90 ALA A CA 1
ATOM 662 C C . ALA A 1 90 ? -30.549 -15.264 10.362 1.00 49.75 90 ALA A C 1
ATOM 664 O O . ALA A 1 90 ? -30.740 -16.382 9.907 1.00 49.75 90 ALA A O 1
ATOM 665 N N . SER A 1 91 ? -30.821 -15.030 11.646 1.00 55.09 91 SER A N 1
ATOM 666 C CA . SER A 1 91 ? -32.144 -14.577 12.102 1.00 55.09 91 SER A CA 1
ATOM 667 C C . SER A 1 91 ? -33.296 -15.354 11.460 1.00 55.09 91 SER A C 1
ATOM 669 O O . SER A 1 91 ? -33.714 -15.063 10.345 1.00 55.09 91 SER A O 1
ATOM 671 N N . GLY A 1 92 ? -33.825 -16.319 12.209 1.00 48.25 92 GLY A N 1
ATOM 672 C CA . GLY A 1 92 ? -34.979 -17.127 11.828 1.00 48.25 92 GLY A CA 1
ATOM 673 C C . GLY A 1 92 ? -35.481 -17.970 12.993 1.00 48.25 92 GLY A C 1
ATOM 674 O O . GLY A 1 92 ? -35.630 -19.178 12.879 1.00 48.25 92 GLY A O 1
ATOM 675 N N . GLN A 1 93 ? -35.679 -17.328 14.143 1.00 63.62 93 GLN A N 1
ATOM 676 C CA . GLN A 1 93 ? -36.428 -17.873 15.266 1.00 63.62 93 GLN A CA 1
ATOM 677 C C . GLN A 1 93 ? -37.859 -18.168 14.793 1.00 63.62 93 GLN A C 1
ATOM 679 O O . GLN A 1 93 ? -38.654 -17.250 14.622 1.00 63.62 93 GLN A O 1
ATOM 684 N N . PHE A 1 94 ? -38.179 -19.440 14.562 1.00 48.38 94 PHE A N 1
ATOM 685 C CA . PHE A 1 94 ? -39.556 -19.907 14.423 1.00 48.38 94 PHE A CA 1
ATOM 686 C C . PHE A 1 94 ? -39.783 -21.012 15.454 1.00 48.38 94 PHE A C 1
ATOM 688 O O . PHE A 1 94 ? -39.679 -22.203 15.180 1.00 48.38 94 PHE A O 1
ATOM 695 N N . SER A 1 95 ? -40.051 -20.584 16.688 1.00 66.62 95 SER A N 1
ATOM 696 C CA . SER A 1 95 ? -40.946 -21.343 17.554 1.00 66.62 95 SER A CA 1
ATOM 697 C C . SER A 1 95 ? -42.311 -21.361 16.875 1.00 66.62 95 SER A C 1
ATOM 699 O O . SER A 1 95 ? -42.768 -20.288 16.487 1.00 66.62 95 SER A O 1
ATOM 701 N N . LEU A 1 96 ? -42.939 -22.531 16.751 1.00 63.00 96 LEU A N 1
ATOM 702 C CA . LEU A 1 96 ? -44.370 -22.776 16.978 1.00 63.00 96 LEU A CA 1
ATOM 703 C C . LEU A 1 96 ? -44.705 -24.238 16.610 1.00 63.00 96 LEU A C 1
ATOM 705 O O . LEU A 1 96 ? -44.528 -24.630 15.460 1.00 63.00 96 LEU A O 1
ATOM 709 N N . PHE A 1 97 ? -45.268 -24.938 17.605 1.00 57.34 97 PHE A N 1
ATOM 710 C CA . PHE A 1 97 ? -45.828 -26.303 17.638 1.00 57.34 97 PHE A CA 1
ATOM 711 C C . PHE A 1 97 ? -44.855 -27.479 17.764 1.00 57.34 97 PHE A C 1
ATOM 713 O O . PHE A 1 97 ? -44.067 -27.741 16.833 1.00 57.34 97 PHE A O 1
#

Sequence (97 aa):
MAFIVKGVAVCQNQDCGLTWPRDPVLEVACPTCKAPVGVGCKRPSGHSGPFIELHAERDLLADREGKYGPCPLGRCGRTSRSNPQASDTASGQFSLF

Radius of gyration: 18.44 Å; chains: 1; bounding box: 58×42×40 Å

Foldseek 3Di:
DAPQQQPWDADPPPPQRDTDSGDLLLQCAQPVQRRHRSAAHADPVRDDGPPDDHDVSSVLVSLVVCSSPQRPVCCDGPSVVPDPPPPPPDDDDDDDD